Protein AF-A0A9X9F3X8-F1 (afdb_monomer_lite)

InterPro domains:
  IPR002033 Sec-independent periplasmic protein translocase TatC [PF00902] (2-114)
  IPR002033 Sec-independent periplasmic protein translocase TatC [PR01840] (17-43)
  IPR002033 Sec-independent periplasmic protein translocase TatC [PR01840] (68-96)
  IPR002033 Sec-independent periplasmic protein translocase TatC 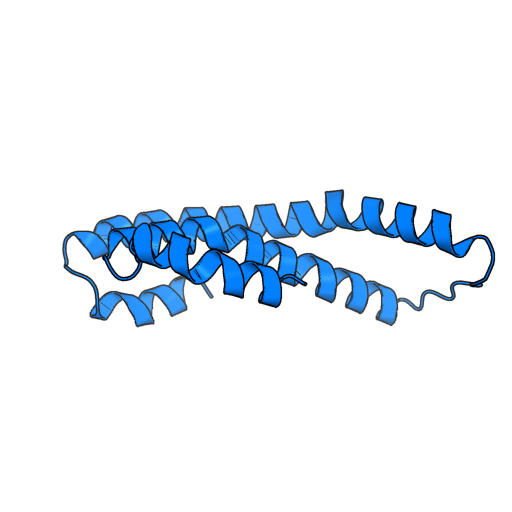[PTHR30371] (2-114)
  IPR019820 Sec-independent periplasmic protein translocase, conserved site [PS01218] (68-87)

Foldseek 3Di:
DLVVVLVVCVVVADPVLNVVSVVLSVVLVVQLVVLLCCQQVPVVVVVVVVCCVVCVPPDPDPDDPVNVVVVSCVRSNVSSVVSSVVSVQVSCVSRVVDDPVNVVVCVVVVVVVVD

Sequence (115 aa):
AAIQIWLFVKPGLHPNEQKMTIMYIPVLSILFIAGLCFGYFIVMPFLFHFLTTIGNEMFNTMFTTEKYFHFVLNLTVPFAVIFELPVVVMFLTSIGILTAEFLIKIRRYAYVALI

Organism: Bacillus cereus (NCBI:txid1396)

Radius of gyration: 18.9 Å; chains: 1; bounding box: 40×30×53 Å

pLDDT: mean 78.05, std 10.68, range [49.69, 92.81]

Structure (mmCIF, N/CA/C/O backbone):
data_AF-A0A9X9F3X8-F1
#
_entry.id   AF-A0A9X9F3X8-F1
#
loop_
_atom_site.group_PDB
_atom_site.id
_atom_site.type_symbol
_atom_site.label_atom_id
_atom_site.label_alt_id
_atom_site.label_comp_id
_atom_site.label_asym_id
_atom_site.label_entity_id
_atom_site.label_seq_id
_atom_site.pdbx_PDB_ins_code
_atom_site.Cartn_x
_atom_site.Cartn_y
_atom_site.Cartn_z
_atom_site.occupancy
_atom_site.B_iso_or_equiv
_atom_site.auth_seq_id
_atom_site.auth_comp_id
_atom_site.auth_asym_id
_atom_site.auth_atom_id
_atom_site.pdbx_PDB_model_num
ATOM 1 N N . ALA A 1 1 ? 5.136 -7.902 9.594 1.00 60.84 1 ALA A N 1
ATOM 2 C CA . ALA A 1 1 ? 4.648 -6.523 9.804 1.00 60.84 1 ALA A CA 1
ATOM 3 C C . ALA A 1 1 ? 3.211 -6.491 10.336 1.00 60.84 1 ALA A C 1
ATOM 5 O O . ALA A 1 1 ? 3.022 -6.049 11.462 1.00 60.84 1 ALA A O 1
ATOM 6 N N . ALA A 1 2 ? 2.216 -7.021 9.610 1.00 67.44 2 ALA A N 1
ATOM 7 C CA . ALA A 1 2 ? 0.793 -6.903 9.973 1.00 67.44 2 ALA A CA 1
ATOM 8 C C . ALA A 1 2 ? 0.432 -7.337 11.416 1.00 67.44 2 ALA A C 1
ATOM 10 O O . ALA A 1 2 ? -0.287 -6.625 12.109 1.00 67.44 2 ALA A O 1
ATOM 11 N N . ILE A 1 3 ? 0.987 -8.449 11.920 1.00 70.50 3 ILE A N 1
ATOM 12 C CA . ILE A 1 3 ? 0.733 -8.930 13.297 1.00 70.50 3 ILE A CA 1
ATOM 13 C C . ILE A 1 3 ? 1.317 -7.989 14.368 1.00 70.50 3 ILE A C 1
ATOM 15 O O . ILE A 1 3 ? 0.718 -7.802 15.424 1.00 70.50 3 ILE A O 1
ATOM 19 N N . GLN A 1 4 ? 2.476 -7.377 14.108 1.00 69.75 4 GLN A N 1
ATOM 20 C CA . GLN A 1 4 ? 3.118 -6.450 15.050 1.00 69.75 4 GLN A CA 1
ATOM 21 C C . GLN A 1 4 ? 2.365 -5.119 15.116 1.00 69.75 4 GLN A C 1
ATOM 23 O O . GLN A 1 4 ? 2.152 -4.586 16.202 1.00 69.75 4 GLN A O 1
ATOM 28 N N . ILE A 1 5 ? 1.897 -4.629 13.965 1.00 68.69 5 ILE A N 1
ATOM 29 C CA . ILE A 1 5 ? 1.032 -3.445 13.886 1.00 68.69 5 ILE A CA 1
ATOM 30 C C . ILE A 1 5 ? -0.287 -3.716 14.624 1.00 68.69 5 ILE A C 1
ATOM 32 O O . ILE A 1 5 ? -0.747 -2.879 15.395 1.00 68.69 5 ILE A O 1
ATOM 36 N N . TRP A 1 6 ? -0.857 -4.917 14.477 1.00 65.38 6 TRP A N 1
ATOM 37 C CA . TRP A 1 6 ? -2.043 -5.318 15.232 1.00 65.38 6 TRP A CA 1
ATOM 38 C C . TRP A 1 6 ? -1.818 -5.311 16.746 1.00 65.38 6 TRP A C 1
ATOM 40 O O . TRP A 1 6 ? -2.651 -4.780 17.473 1.00 65.38 6 TRP A O 1
ATOM 50 N N . LEU A 1 7 ? -0.698 -5.857 17.231 1.00 64.56 7 LEU A N 1
ATOM 51 C CA . LEU A 1 7 ? -0.373 -5.856 18.663 1.00 64.56 7 LEU A CA 1
ATOM 52 C C . LEU A 1 7 ? -0.269 -4.436 19.241 1.00 64.56 7 LEU A C 1
ATOM 54 O O . LEU A 1 7 ? -0.647 -4.234 20.393 1.00 64.56 7 LEU A O 1
ATOM 58 N N . PHE A 1 8 ? 0.184 -3.463 18.445 1.00 69.06 8 PHE A N 1
ATOM 59 C CA . PHE A 1 8 ? 0.223 -2.050 18.833 1.00 69.06 8 PHE A CA 1
ATOM 60 C C . PHE A 1 8 ? -1.172 -1.410 18.888 1.00 69.06 8 PHE A C 1
ATOM 62 O O . PHE A 1 8 ? -1.453 -0.614 19.779 1.00 69.06 8 PHE A O 1
ATOM 69 N N . VAL A 1 9 ? -2.060 -1.772 17.960 1.00 65.25 9 VAL A N 1
ATOM 70 C CA . VAL A 1 9 ? -3.399 -1.175 17.841 1.00 65.25 9 VAL A CA 1
ATOM 71 C C . VAL A 1 9 ? -4.424 -1.838 18.777 1.00 65.25 9 VAL A C 1
ATOM 73 O O . VAL A 1 9 ? -5.268 -1.151 19.347 1.00 65.25 9 VAL A O 1
ATOM 76 N N . LYS A 1 10 ? -4.305 -3.151 19.024 1.00 64.19 10 LYS A N 1
ATOM 77 C CA . LYS A 1 10 ? -5.145 -3.975 19.916 1.00 64.19 10 LYS A CA 1
ATOM 78 C C . LYS A 1 10 ? -5.560 -3.313 21.250 1.00 64.19 10 LYS A C 1
ATOM 80 O O . LYS A 1 10 ? -6.739 -3.442 21.589 1.00 64.19 10 LYS A O 1
ATOM 85 N N . PRO A 1 11 ? -4.676 -2.653 22.029 1.00 59.94 11 PRO A N 1
ATOM 86 C CA . PRO A 1 11 ? -5.052 -2.054 23.315 1.00 59.94 11 PRO A CA 1
ATOM 87 C C . PRO A 1 11 ? -6.041 -0.881 23.210 1.00 59.94 11 PRO A C 1
ATOM 89 O O . PRO A 1 11 ? -6.660 -0.546 24.215 1.00 59.94 11 PRO A O 1
ATOM 92 N N . GLY A 1 12 ? -6.212 -0.272 22.030 1.00 62.34 12 GLY A N 1
ATOM 93 C CA . GLY A 1 12 ? -7.152 0.832 21.813 1.00 62.34 12 GLY A CA 1
ATOM 94 C C . GLY A 1 12 ? -8.564 0.413 21.384 1.00 62.34 12 GLY A C 1
ATOM 95 O O . GLY A 1 12 ? -9.422 1.280 21.254 1.00 62.34 12 GLY A O 1
ATOM 96 N N . LEU A 1 13 ? -8.815 -0.882 21.148 1.00 64.50 13 LEU A N 1
ATOM 97 C CA . LEU A 1 13 ? -10.098 -1.376 20.631 1.00 64.50 13 LEU A CA 1
ATOM 98 C C . LEU A 1 13 ? -11.013 -1.942 21.712 1.00 64.50 13 LEU A C 1
ATOM 100 O O . LEU A 1 13 ? -10.555 -2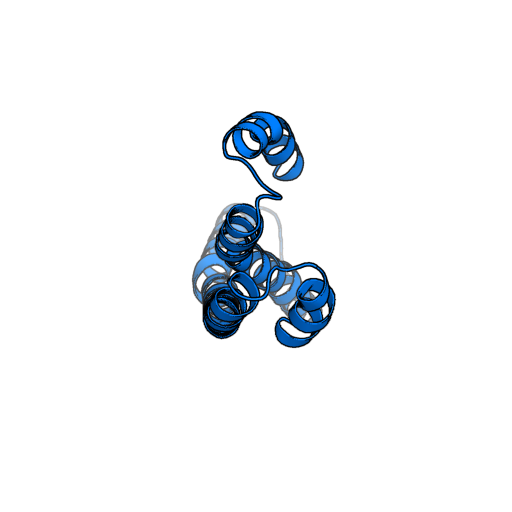.599 22.652 1.00 64.50 13 LEU A O 1
ATOM 104 N N . HIS A 1 14 ? -12.324 -1.798 21.501 1.00 67.25 14 HIS A N 1
ATOM 105 C CA . HIS A 1 14 ? -13.317 -2.475 22.325 1.00 67.25 14 HIS A CA 1
ATOM 106 C C . HIS A 1 14 ? -13.201 -4.009 22.169 1.00 67.25 14 HIS A C 1
ATOM 108 O O . HIS A 1 14 ? -12.890 -4.509 21.083 1.00 67.25 14 HIS A O 1
ATOM 114 N N . PRO A 1 15 ? -13.483 -4.803 23.218 1.00 64.94 15 PRO A N 1
ATOM 115 C CA . PRO A 1 15 ? -13.337 -6.264 23.182 1.00 64.94 15 PRO A CA 1
ATOM 116 C C . PRO A 1 15 ? -14.155 -6.956 22.072 1.00 64.94 15 PRO A C 1
ATOM 118 O O . PRO A 1 15 ? -13.715 -7.971 21.532 1.00 64.94 15 PRO A O 1
ATOM 121 N N . ASN A 1 16 ? -15.292 -6.382 21.660 1.00 64.00 16 ASN A N 1
ATOM 122 C CA . ASN A 1 16 ? -16.074 -6.880 20.519 1.00 64.00 16 ASN A CA 1
ATOM 123 C C . ASN A 1 16 ? -15.405 -6.593 19.159 1.00 64.00 16 ASN A C 1
ATOM 125 O O . ASN A 1 16 ? -15.525 -7.388 18.228 1.00 64.00 16 ASN A O 1
ATOM 129 N N . GLU A 1 17 ? -14.652 -5.499 19.047 1.00 66.25 17 GLU A N 1
ATOM 130 C CA . GLU A 1 17 ? -13.972 -5.077 17.816 1.00 66.25 17 GLU A CA 1
ATOM 131 C C . GLU A 1 17 ? -12.620 -5.786 17.635 1.00 66.25 17 GLU A C 1
ATOM 133 O O . GLU A 1 17 ? -12.202 -6.064 16.506 1.00 66.25 17 GLU A O 1
ATOM 138 N N . GLN A 1 18 ? -11.961 -6.185 18.732 1.00 67.50 18 GLN A N 1
ATOM 139 C CA . GLN A 1 18 ? -10.743 -7.008 18.681 1.00 67.50 18 GLN A CA 1
ATOM 140 C C . GLN A 1 18 ? -10.958 -8.322 17.918 1.00 67.50 18 GLN A C 1
ATOM 142 O O . GLN A 1 18 ? -10.081 -8.743 17.159 1.00 67.50 18 GLN A O 1
ATOM 147 N N . LYS A 1 19 ? -12.127 -8.957 18.083 1.00 68.62 19 LYS A N 1
ATOM 148 C CA . LYS A 1 19 ? -12.456 -10.220 17.407 1.00 68.62 19 LYS A CA 1
ATOM 149 C C . LYS A 1 19 ? -12.633 -10.031 15.898 1.00 68.62 19 LYS A C 1
ATOM 151 O O . LYS A 1 19 ? -12.177 -10.874 15.131 1.00 68.62 19 LYS A O 1
ATOM 156 N N . MET A 1 20 ? -13.222 -8.911 15.473 1.00 67.25 20 MET A N 1
ATOM 157 C CA . MET A 1 20 ? -13.352 -8.569 14.052 1.00 67.25 20 MET A CA 1
ATOM 158 C C . MET A 1 20 ? -11.986 -8.231 13.437 1.00 67.25 20 MET A C 1
ATOM 160 O O . MET A 1 20 ? -11.670 -8.648 12.327 1.00 67.25 20 MET A O 1
ATOM 164 N N . THR A 1 21 ? -11.127 -7.551 14.200 1.00 69.38 21 THR A N 1
ATOM 165 C CA . THR A 1 21 ? -9.783 -7.144 13.762 1.00 69.38 21 THR A CA 1
ATOM 166 C C . THR A 1 21 ? -8.902 -8.328 13.371 1.00 69.38 21 THR A C 1
ATOM 168 O O . THR A 1 21 ? -8.171 -8.269 12.383 1.00 69.38 21 THR A O 1
ATOM 171 N N . ILE A 1 22 ? -8.994 -9.432 14.117 1.00 73.75 22 ILE A N 1
ATOM 172 C CA . ILE A 1 22 ? -8.181 -10.626 13.863 1.00 73.75 22 ILE A CA 1
ATOM 173 C C . ILE A 1 22 ? -8.510 -11.277 12.508 1.00 73.75 22 ILE A C 1
ATOM 175 O O . ILE A 1 22 ? -7.633 -11.879 11.893 1.00 73.75 22 ILE A O 1
ATOM 179 N N . MET A 1 23 ? -9.742 -11.105 12.014 1.00 76.94 23 MET A N 1
ATOM 180 C CA . MET A 1 23 ? -10.186 -11.621 10.717 1.00 76.94 23 MET A CA 1
ATOM 181 C C . MET A 1 23 ? -9.618 -10.813 9.539 1.00 76.94 23 MET A C 1
ATOM 183 O O . MET A 1 23 ? -9.462 -11.357 8.448 1.00 76.94 23 MET A O 1
ATOM 187 N N . TYR A 1 24 ? -9.229 -9.552 9.755 1.00 78.81 24 TYR A N 1
ATOM 188 C CA . TYR A 1 24 ? -8.618 -8.712 8.719 1.00 78.81 24 TYR A CA 1
ATOM 189 C C . TYR A 1 24 ? -7.130 -9.012 8.482 1.00 78.81 24 TYR A C 1
ATOM 191 O O . TYR A 1 24 ? -6.633 -8.771 7.386 1.00 78.81 24 TYR A O 1
ATOM 199 N N . ILE A 1 25 ? -6.412 -9.574 9.461 1.00 81.38 25 ILE A N 1
ATOM 200 C CA . ILE A 1 25 ? -4.976 -9.904 9.350 1.00 81.38 25 ILE A CA 1
ATOM 201 C C . ILE A 1 25 ? -4.662 -10.890 8.204 1.00 81.38 25 ILE A C 1
ATOM 203 O O . ILE A 1 25 ? -3.741 -10.611 7.424 1.00 81.38 25 ILE A O 1
ATOM 207 N N . PRO A 1 26 ? -5.372 -12.031 8.053 1.00 84.94 26 PRO A N 1
ATOM 208 C CA . PRO A 1 26 ? -5.127 -12.927 6.925 1.00 84.94 26 PRO A CA 1
ATOM 209 C C . PRO A 1 26 ? -5.484 -12.266 5.589 1.00 84.94 26 PRO A C 1
ATOM 211 O O . PRO A 1 26 ? -4.756 -12.450 4.618 1.00 84.94 26 PRO A O 1
ATOM 214 N N . VAL A 1 27 ? -6.536 -11.440 5.547 1.00 86.38 27 VAL A N 1
ATOM 215 C CA . VAL A 1 27 ? -6.933 -10.703 4.336 1.00 86.38 27 VAL A CA 1
ATOM 216 C C . VAL A 1 27 ? -5.850 -9.707 3.921 1.00 86.38 27 VAL A C 1
ATOM 218 O O . VAL A 1 27 ? -5.460 -9.705 2.761 1.00 86.38 27 VAL A O 1
ATOM 221 N N . LEU A 1 28 ? -5.301 -8.930 4.862 1.00 85.75 28 LEU A N 1
ATOM 222 C CA . LEU A 1 28 ? -4.157 -8.035 4.636 1.00 85.75 28 LEU A CA 1
ATOM 223 C C . LEU A 1 28 ? -2.958 -8.784 4.050 1.00 85.75 28 LEU A C 1
ATOM 225 O O . LEU A 1 28 ? -2.383 -8.353 3.057 1.00 85.75 28 LEU A O 1
ATOM 229 N N . SER A 1 29 ? -2.623 -9.941 4.623 1.00 87.38 29 SER A N 1
ATOM 230 C CA . SER A 1 29 ? -1.484 -10.747 4.169 1.00 87.38 29 SER A CA 1
ATOM 231 C C . SER A 1 29 ? -1.686 -11.280 2.746 1.00 87.38 29 SER A C 1
ATOM 233 O O . SER A 1 29 ? -0.770 -11.223 1.928 1.00 87.38 29 SER A O 1
ATOM 235 N N . ILE A 1 30 ? -2.893 -11.762 2.427 1.00 90.56 30 ILE A N 1
ATOM 236 C CA . ILE A 1 30 ? -3.253 -12.211 1.074 1.00 90.56 30 ILE A CA 1
ATOM 237 C C . ILE A 1 30 ? -3.194 -11.039 0.092 1.00 90.56 30 ILE A C 1
ATOM 239 O O . ILE A 1 30 ? -2.661 -11.179 -1.007 1.00 90.56 30 ILE A O 1
ATOM 243 N N . LEU A 1 31 ? -3.716 -9.882 0.491 1.00 89.94 31 LEU A N 1
ATOM 244 C CA . LEU A 1 31 ? -3.802 -8.705 -0.363 1.00 89.94 31 LEU A CA 1
ATOM 245 C C . LEU A 1 31 ? -2.423 -8.094 -0.639 1.00 89.94 31 LEU A C 1
ATOM 247 O O . LEU A 1 31 ? -2.172 -7.659 -1.759 1.00 89.94 31 LEU A O 1
ATOM 251 N N . PHE A 1 32 ? -1.505 -8.151 0.326 1.00 89.25 32 PHE A N 1
ATOM 252 C CA . PHE A 1 32 ? -0.107 -7.765 0.138 1.00 89.25 32 PHE A CA 1
ATOM 253 C C . PHE A 1 32 ? 0.597 -8.654 -0.893 1.00 89.25 32 PHE A C 1
ATOM 255 O O . PHE A 1 32 ? 1.256 -8.156 -1.806 1.00 89.25 32 PHE A O 1
ATOM 262 N N . ILE A 1 33 ? 0.412 -9.976 -0.799 1.00 91.56 33 ILE A N 1
ATOM 263 C CA . ILE A 1 33 ? 0.950 -10.923 -1.788 1.00 91.56 33 ILE A CA 1
ATOM 264 C C . ILE A 1 33 ? 0.327 -10.661 -3.164 1.00 91.56 33 ILE A C 1
ATOM 266 O O . ILE A 1 33 ? 1.047 -10.599 -4.159 1.00 91.56 33 ILE A O 1
ATOM 270 N N . ALA A 1 34 ? -0.988 -10.441 -3.226 1.00 92.81 34 ALA A N 1
ATOM 271 C CA . ALA A 1 34 ? -1.675 -10.091 -4.466 1.00 92.81 34 ALA A CA 1
ATOM 272 C C . ALA A 1 34 ? -1.144 -8.778 -5.068 1.00 92.81 34 ALA A C 1
ATOM 274 O O . ALA A 1 34 ? -0.933 -8.707 -6.276 1.00 92.81 34 ALA A O 1
AT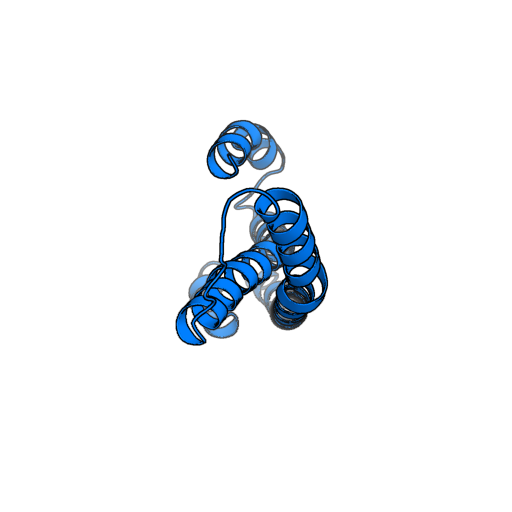OM 275 N N . GLY A 1 35 ? -0.866 -7.769 -4.240 1.00 90.75 35 GLY A N 1
ATOM 276 C CA . GLY A 1 35 ? -0.277 -6.500 -4.657 1.00 90.75 35 GLY A CA 1
ATOM 277 C C . GLY A 1 35 ? 1.162 -6.640 -5.165 1.00 90.75 35 GLY A C 1
ATOM 278 O O . GLY A 1 35 ? 1.504 -6.044 -6.186 1.00 90.75 35 GLY A O 1
ATOM 279 N N . LEU A 1 36 ? 1.985 -7.489 -4.535 1.00 92.50 36 LEU A N 1
ATOM 280 C CA . LEU A 1 36 ? 3.318 -7.838 -5.046 1.00 92.50 36 LEU A CA 1
ATOM 281 C C . LEU A 1 36 ? 3.228 -8.524 -6.416 1.00 92.50 36 LEU A C 1
ATOM 283 O O . LEU A 1 36 ? 3.941 -8.149 -7.348 1.00 92.50 36 LEU A O 1
ATOM 287 N N . CYS A 1 37 ? 2.328 -9.501 -6.563 1.00 92.62 37 CYS A N 1
ATOM 288 C CA . CYS A 1 37 ? 2.089 -10.164 -7.843 1.00 92.62 37 CYS A CA 1
ATOM 289 C C . CYS A 1 37 ? 1.596 -9.172 -8.903 1.00 92.62 37 CYS A C 1
ATOM 291 O O . CYS A 1 37 ? 2.075 -9.202 -10.033 1.00 92.62 37 CYS A O 1
ATOM 293 N N . PHE A 1 38 ? 0.688 -8.264 -8.551 1.00 91.81 38 PHE A N 1
ATOM 294 C CA . PHE A 1 38 ? 0.185 -7.238 -9.461 1.00 91.81 38 PHE A CA 1
ATOM 295 C C . PHE A 1 38 ? 1.296 -6.279 -9.918 1.00 91.81 38 PHE A C 1
ATOM 297 O O . PHE A 1 38 ? 1.455 -6.036 -11.118 1.00 91.81 38 PHE A O 1
ATOM 304 N N . GLY A 1 39 ? 2.111 -5.785 -8.983 1.00 89.75 39 GLY A N 1
ATOM 305 C CA . GLY A 1 39 ? 3.238 -4.904 -9.289 1.00 89.75 39 GLY A CA 1
ATOM 306 C C . GLY A 1 39 ? 4.260 -5.562 -10.222 1.00 89.75 39 GLY A C 1
ATOM 307 O O . GLY A 1 39 ? 4.696 -4.949 -11.196 1.00 89.75 39 GLY A O 1
ATOM 308 N N . TYR A 1 40 ? 4.583 -6.836 -9.989 1.00 89.81 40 TYR A N 1
ATOM 309 C CA . TYR A 1 40 ? 5.568 -7.547 -10.802 1.00 89.81 40 TYR A CA 1
ATOM 310 C C . TYR A 1 40 ? 5.020 -8.036 -12.152 1.00 89.81 40 TYR A C 1
ATOM 312 O O . TYR A 1 40 ? 5.675 -7.863 -13.174 1.00 89.81 40 TYR A O 1
ATOM 320 N N . PHE A 1 41 ? 3.834 -8.646 -12.191 1.00 90.62 41 PHE A N 1
ATOM 321 C CA . PHE A 1 41 ? 3.326 -9.288 -13.410 1.00 90.62 41 PHE A CA 1
ATOM 322 C C . PHE A 1 41 ? 2.550 -8.353 -14.337 1.00 90.62 41 PHE A C 1
ATOM 324 O O . PHE A 1 41 ? 2.456 -8.649 -15.523 1.00 90.62 41 PHE A O 1
ATOM 331 N N . ILE A 1 42 ? 1.977 -7.256 -13.832 1.00 90.19 42 ILE A N 1
ATOM 332 C CA . ILE A 1 42 ? 1.114 -6.369 -14.632 1.00 90.19 42 ILE A CA 1
ATOM 333 C C . ILE A 1 42 ? 1.760 -4.998 -14.812 1.00 90.19 42 ILE A C 1
ATOM 335 O O . ILE A 1 42 ? 1.932 -4.543 -15.942 1.00 90.19 42 ILE A O 1
ATOM 339 N N . VAL A 1 43 ? 2.158 -4.347 -13.717 1.00 89.94 43 VAL A N 1
ATOM 340 C CA . VAL A 1 43 ? 2.715 -2.986 -13.791 1.00 89.94 43 VAL A CA 1
ATOM 341 C C . VAL A 1 43 ? 4.077 -2.989 -14.478 1.00 89.94 43 VAL A C 1
ATOM 343 O O . VAL A 1 43 ? 4.335 -2.150 -15.339 1.00 89.94 43 VAL A O 1
ATOM 346 N N . MET A 1 44 ? 4.938 -3.949 -14.143 1.00 87.31 44 MET A N 1
ATOM 347 C CA . MET A 1 44 ? 6.278 -4.029 -14.713 1.00 87.31 44 MET A CA 1
ATOM 348 C C . MET A 1 44 ? 6.309 -4.142 -16.249 1.00 87.31 44 MET A C 1
ATOM 350 O O . MET A 1 44 ? 6.968 -3.308 -16.874 1.00 87.31 44 MET A O 1
ATOM 354 N N . PRO A 1 45 ? 5.620 -5.104 -16.904 1.00 86.31 45 PRO A N 1
ATOM 355 C CA . PRO A 1 45 ? 5.636 -5.189 -18.364 1.00 86.31 45 PRO A CA 1
ATOM 356 C C . PRO A 1 45 ? 4.983 -3.975 -19.023 1.00 86.31 45 PRO A C 1
ATOM 358 O O . PRO A 1 45 ? 5.479 -3.513 -20.049 1.00 86.31 45 PRO A O 1
ATOM 361 N N . PHE A 1 46 ? 3.923 -3.419 -18.425 1.00 87.38 46 PHE A N 1
ATOM 362 C CA . PHE A 1 46 ? 3.308 -2.183 -18.907 1.00 87.38 46 PHE A CA 1
ATOM 363 C C . PHE A 1 46 ? 4.317 -1.031 -18.921 1.00 87.38 46 PHE A C 1
ATOM 365 O O . PHE A 1 46 ? 4.449 -0.315 -19.914 1.00 87.38 46 PHE A O 1
ATOM 372 N N . LEU A 1 47 ? 5.083 -0.890 -17.842 1.00 85.12 47 LEU A N 1
ATOM 373 C CA . LEU A 1 47 ? 6.063 0.170 -17.710 1.00 85.12 47 LEU A CA 1
ATOM 374 C C . LEU A 1 47 ? 7.262 -0.042 -18.642 1.00 85.12 47 LEU A C 1
ATOM 376 O O . LEU A 1 47 ? 7.684 0.903 -19.298 1.00 85.12 47 LEU A O 1
ATOM 380 N N . PHE A 1 48 ? 7.765 -1.271 -18.796 1.00 82.19 48 PHE A N 1
ATOM 381 C CA . PHE A 1 48 ? 8.793 -1.574 -19.801 1.00 82.19 48 PHE A CA 1
ATOM 382 C C . PHE A 1 48 ? 8.318 -1.291 -21.228 1.00 82.19 48 PHE A C 1
ATOM 384 O O . PHE A 1 48 ? 9.072 -0.732 -22.025 1.00 82.19 48 PHE A O 1
ATOM 391 N N . HIS A 1 49 ? 7.072 -1.633 -21.556 1.00 84.12 49 HIS A N 1
ATOM 392 C CA . HIS A 1 49 ? 6.487 -1.324 -22.857 1.00 84.12 49 HIS A CA 1
ATOM 393 C C . HIS A 1 49 ? 6.385 0.192 -23.088 1.00 84.12 49 HIS A C 1
ATOM 395 O O . HIS A 1 49 ? 6.744 0.690 -24.155 1.00 84.12 49 HIS A O 1
ATOM 401 N N . PHE A 1 50 ? 5.979 0.945 -22.066 1.00 83.50 50 PHE A N 1
ATOM 402 C CA . PHE A 1 50 ? 5.948 2.405 -22.107 1.00 83.50 50 PHE A CA 1
ATOM 403 C C . PHE A 1 50 ? 7.350 3.014 -22.281 1.00 83.50 50 PHE A C 1
ATOM 405 O O . PHE A 1 50 ? 7.560 3.830 -23.179 1.00 83.50 50 PHE A O 1
ATOM 412 N N . LEU A 1 51 ? 8.331 2.577 -21.481 1.00 79.69 51 LEU A N 1
ATOM 413 C CA . LEU A 1 51 ? 9.716 3.050 -21.568 1.00 79.69 51 LEU A CA 1
ATOM 414 C C . LEU A 1 51 ? 10.360 2.737 -22.921 1.00 79.69 51 LEU A C 1
ATOM 416 O O . LEU A 1 51 ? 11.090 3.571 -23.442 1.00 79.69 51 LEU A O 1
ATOM 420 N N . THR A 1 52 ? 10.105 1.562 -23.498 1.00 76.38 52 THR A N 1
ATOM 421 C CA . THR A 1 52 ? 10.650 1.186 -24.816 1.00 76.38 52 THR A CA 1
ATOM 422 C C . THR A 1 52 ? 9.988 1.957 -25.956 1.00 76.38 52 THR A C 1
ATOM 424 O O . THR A 1 52 ? 10.676 2.371 -26.885 1.00 76.38 52 THR A O 1
ATOM 427 N N . THR A 1 53 ? 8.683 2.228 -25.857 1.00 77.62 53 THR A N 1
ATOM 428 C CA . THR A 1 53 ? 7.952 3.034 -26.848 1.00 77.62 53 THR A CA 1
ATOM 429 C C . THR A 1 53 ? 8.426 4.490 -26.859 1.00 77.62 53 THR A C 1
ATOM 431 O O . THR A 1 53 ? 8.588 5.065 -27.930 1.00 77.62 53 THR A O 1
ATOM 434 N N . ILE A 1 54 ? 8.705 5.076 -25.689 1.00 73.38 54 ILE A N 1
ATOM 435 C CA . ILE A 1 54 ? 9.242 6.446 -25.577 1.00 73.38 54 ILE A CA 1
ATOM 436 C C . ILE A 1 54 ? 10.757 6.499 -25.844 1.00 73.38 54 ILE A C 1
ATOM 438 O O . ILE A 1 54 ? 11.265 7.475 -26.388 1.00 73.38 54 ILE A O 1
ATOM 442 N N . GLY A 1 55 ? 11.499 5.459 -25.459 1.00 64.38 55 GLY A N 1
ATOM 443 C CA . GLY A 1 55 ? 12.964 5.429 -25.485 1.00 64.38 55 GLY A CA 1
ATOM 444 C C . GLY A 1 55 ? 13.600 5.202 -26.859 1.00 64.38 55 GLY A C 1
ATOM 445 O O . GLY A 1 55 ? 14.817 5.358 -26.976 1.00 64.38 55 GLY A O 1
ATOM 446 N N . ASN A 1 56 ? 12.804 4.876 -27.884 1.00 59.06 56 ASN A N 1
ATOM 447 C CA . ASN A 1 56 ? 13.268 4.522 -29.232 1.00 59.06 56 ASN A CA 1
ATOM 448 C C . ASN A 1 56 ? 14.065 5.632 -29.951 1.00 59.06 56 ASN A C 1
ATOM 450 O O . ASN A 1 56 ? 14.730 5.346 -30.942 1.00 59.06 56 ASN A O 1
ATOM 454 N N . GLU A 1 57 ? 14.044 6.874 -29.456 1.00 55.12 57 GLU A N 1
ATOM 455 C CA . GLU A 1 57 ? 14.735 8.003 -30.095 1.00 55.12 57 GLU A CA 1
ATOM 456 C C . GLU A 1 57 ? 15.980 8.507 -29.337 1.00 55.12 57 GLU A C 1
ATOM 458 O O . GLU A 1 57 ? 16.761 9.261 -29.915 1.00 55.12 57 GLU A O 1
ATOM 463 N N . MET A 1 58 ? 16.224 8.112 -28.073 1.00 53.25 58 MET A N 1
ATOM 464 C CA . MET A 1 58 ? 17.245 8.802 -27.251 1.00 53.25 58 MET A CA 1
ATOM 465 C C . MET A 1 58 ? 18.096 7.971 -26.274 1.00 53.25 58 MET A C 1
ATOM 467 O O . MET A 1 58 ? 19.108 8.496 -25.805 1.00 53.25 58 MET A O 1
ATOM 471 N N . PHE A 1 59 ? 17.775 6.713 -25.946 1.00 51.56 59 PHE A N 1
ATOM 472 C CA . PHE A 1 59 ? 18.490 6.015 -24.861 1.00 51.56 59 PHE A CA 1
ATOM 473 C C . PHE A 1 59 ? 19.008 4.624 -25.250 1.00 51.56 59 PHE A C 1
ATOM 475 O O . PHE A 1 59 ? 18.281 3.632 -25.237 1.00 51.56 59 PHE A O 1
ATOM 482 N N . ASN A 1 60 ? 20.326 4.532 -25.476 1.00 49.69 60 ASN A N 1
ATOM 483 C CA . ASN A 1 60 ? 21.076 3.278 -25.347 1.00 49.69 60 ASN A CA 1
ATOM 484 C C . ASN A 1 60 ? 20.973 2.813 -23.891 1.00 49.69 60 ASN A C 1
ATOM 486 O O . ASN A 1 60 ? 21.738 3.235 -23.020 1.00 49.69 60 ASN A O 1
ATOM 490 N N . THR A 1 61 ? 19.958 2.007 -23.601 1.00 56.69 61 THR A N 1
ATOM 491 C CA . THR A 1 61 ? 19.584 1.693 -22.227 1.00 56.69 61 THR A CA 1
ATOM 492 C C . THR A 1 61 ? 20.496 0.596 -21.687 1.00 56.69 61 THR A C 1
ATOM 494 O O . THR A 1 61 ? 20.196 -0.592 -21.764 1.00 56.69 61 THR A O 1
ATOM 497 N N . MET A 1 62 ? 21.649 0.991 -21.143 1.00 57.19 62 MET A N 1
ATOM 498 C CA . MET A 1 62 ? 22.495 0.110 -20.339 1.00 57.19 62 MET A CA 1
ATOM 499 C C . MET A 1 62 ? 21.807 -0.151 -18.992 1.00 57.19 62 MET A C 1
ATOM 501 O O . MET A 1 62 ? 22.058 0.532 -17.995 1.00 57.19 62 MET A O 1
ATOM 505 N N . PHE A 1 63 ? 20.897 -1.125 -18.958 1.00 63.66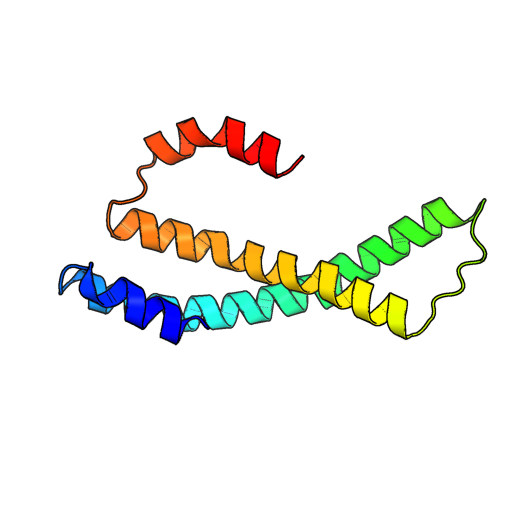 63 PHE A N 1
ATOM 506 C CA . PHE A 1 63 ? 20.342 -1.635 -17.709 1.00 63.66 63 PHE A CA 1
ATOM 507 C C . PHE A 1 63 ? 21.408 -2.464 -16.985 1.00 63.66 63 PHE A C 1
ATOM 509 O O . PHE A 1 63 ? 21.621 -3.635 -17.286 1.00 63.66 63 PHE A O 1
ATOM 516 N N . THR A 1 64 ? 22.089 -1.866 -16.010 1.00 74.25 64 THR A N 1
ATOM 517 C CA . THR A 1 64 ? 22.856 -2.636 -15.024 1.00 74.25 64 THR A CA 1
ATOM 518 C C . THR A 1 64 ? 21.885 -3.452 -14.169 1.00 74.25 64 THR A C 1
ATOM 520 O O . THR A 1 64 ? 20.843 -2.932 -13.762 1.00 74.25 64 THR A O 1
ATOM 523 N N . THR A 1 65 ? 22.240 -4.697 -13.842 1.00 77.19 65 THR A N 1
ATOM 524 C CA . THR A 1 65 ? 21.444 -5.599 -12.987 1.00 77.19 65 THR A CA 1
ATOM 525 C C . THR A 1 65 ? 20.980 -4.917 -11.698 1.00 77.19 65 THR A C 1
ATOM 527 O O . THR A 1 65 ? 19.819 -5.024 -11.319 1.00 77.19 65 THR A O 1
ATOM 530 N N . GLU A 1 66 ? 21.853 -4.130 -11.072 1.00 83.25 66 GLU A N 1
ATOM 531 C CA . GLU A 1 66 ? 21.543 -3.343 -9.876 1.00 83.25 66 GLU A CA 1
ATOM 532 C C . GLU A 1 66 ? 20.382 -2.357 -10.099 1.00 83.25 66 GLU A C 1
ATOM 534 O O . GLU A 1 66 ? 19.409 -2.355 -9.345 1.00 83.25 66 GLU A O 1
ATOM 539 N N . LYS A 1 67 ? 20.419 -1.571 -11.183 1.00 80.94 67 LYS A N 1
ATOM 540 C CA . LYS A 1 67 ? 19.358 -0.603 -11.509 1.00 80.94 67 LYS A CA 1
ATOM 541 C C . LYS A 1 67 ? 18.026 -1.288 -11.796 1.00 80.94 67 LYS A C 1
ATOM 543 O O . LYS A 1 67 ? 16.987 -0.761 -11.409 1.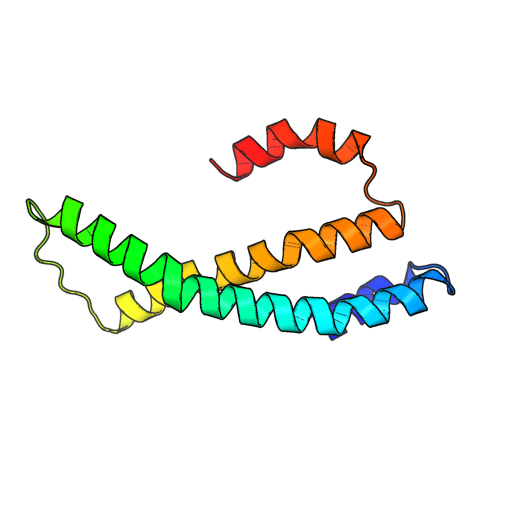00 80.94 67 LYS A O 1
ATOM 548 N N . TYR A 1 68 ? 18.054 -2.460 -12.430 1.00 83.62 68 TYR A N 1
ATOM 549 C CA . TYR A 1 68 ? 16.854 -3.265 -12.641 1.00 83.62 68 TYR A CA 1
ATOM 550 C C . TYR A 1 68 ? 16.230 -3.688 -11.307 1.00 83.62 68 TYR A C 1
ATOM 552 O O . TYR A 1 68 ? 15.049 -3.438 -11.089 1.00 83.62 68 TYR A O 1
ATOM 560 N N . PHE A 1 69 ? 17.012 -4.252 -10.380 1.00 86.75 69 PHE A N 1
ATOM 561 C CA . PHE A 1 69 ? 16.495 -4.655 -9.068 1.00 86.75 69 PHE A CA 1
ATOM 562 C C . PHE A 1 69 ? 15.939 -3.474 -8.269 1.00 86.75 69 PHE A C 1
ATOM 564 O O . PHE A 1 69 ? 14.835 -3.571 -7.734 1.00 86.75 69 PHE A O 1
ATOM 571 N N . HIS A 1 70 ? 16.649 -2.343 -8.231 1.00 87.12 70 HIS A N 1
ATOM 572 C CA . HIS A 1 70 ? 16.140 -1.140 -7.568 1.00 87.12 70 HIS A CA 1
ATOM 573 C C . HIS A 1 70 ? 14.834 -0.646 -8.186 1.00 87.12 70 HIS A C 1
ATOM 575 O O . HIS A 1 70 ? 13.923 -0.267 -7.456 1.00 87.12 70 HIS A O 1
ATOM 581 N N . PHE A 1 71 ? 14.714 -0.690 -9.511 1.00 85.81 71 PHE A N 1
ATOM 582 C CA . PHE A 1 71 ? 13.491 -0.320 -10.210 1.00 85.81 71 PHE A CA 1
ATOM 583 C C . PHE A 1 71 ? 12.330 -1.266 -9.880 1.00 85.81 71 PHE A C 1
ATOM 585 O O . PHE A 1 71 ? 11.255 -0.802 -9.503 1.00 85.81 71 PHE A O 1
ATOM 592 N N . VAL A 1 72 ? 12.561 -2.585 -9.928 1.00 88.06 72 VAL A N 1
ATOM 593 C CA . VAL A 1 72 ? 11.562 -3.602 -9.553 1.00 88.06 72 VAL A CA 1
ATOM 594 C C . VAL A 1 72 ? 11.061 -3.362 -8.135 1.00 88.06 72 VAL A C 1
ATOM 596 O O . VAL A 1 72 ? 9.851 -3.341 -7.914 1.00 88.06 72 VAL A O 1
ATOM 599 N N . LEU A 1 73 ? 11.971 -3.175 -7.178 1.00 90.25 73 LEU A N 1
ATOM 600 C CA . LEU A 1 73 ? 11.623 -3.003 -5.770 1.00 90.25 73 LEU A CA 1
ATOM 601 C C . LEU A 1 73 ? 10.896 -1.677 -5.523 1.00 90.25 73 LEU A C 1
ATOM 603 O O . LEU A 1 73 ? 9.841 -1.682 -4.890 1.00 90.25 73 LEU A O 1
ATOM 607 N N . ASN A 1 74 ? 11.405 -0.568 -6.068 1.00 89.62 74 ASN A N 1
ATOM 608 C CA . ASN A 1 74 ? 10.802 0.757 -5.898 1.00 89.62 74 ASN A CA 1
ATOM 609 C C . ASN A 1 74 ? 9.426 0.884 -6.555 1.00 89.62 74 ASN A C 1
ATOM 611 O O . ASN A 1 74 ? 8.658 1.753 -6.163 1.00 89.62 74 ASN A O 1
ATOM 615 N N . LEU A 1 75 ? 9.094 0.032 -7.523 1.00 88.31 75 LEU A N 1
ATOM 616 C CA . LEU A 1 75 ? 7.746 -0.034 -8.082 1.00 88.31 75 LEU A CA 1
ATOM 617 C C . LEU A 1 75 ? 6.868 -1.020 -7.322 1.00 88.31 75 LEU A C 1
ATOM 619 O O . LEU A 1 75 ? 5.796 -0.667 -6.842 1.00 88.31 75 LEU A O 1
ATOM 623 N N . THR A 1 76 ? 7.320 -2.263 -7.191 1.00 90.25 76 THR A N 1
ATOM 624 C CA . THR A 1 76 ? 6.481 -3.361 -6.699 1.00 90.25 76 THR A CA 1
ATOM 625 C C . THR A 1 76 ? 6.101 -3.168 -5.230 1.00 90.25 76 THR A C 1
ATOM 627 O O . THR A 1 76 ? 4.963 -3.445 -4.853 1.00 90.25 76 THR A O 1
ATOM 630 N N . VAL A 1 77 ? 7.018 -2.658 -4.396 1.00 90.44 77 VAL A N 1
ATOM 631 C CA . VAL A 1 77 ? 6.773 -2.493 -2.954 1.00 90.44 77 VAL A CA 1
ATOM 632 C C . VAL A 1 77 ? 5.698 -1.432 -2.669 1.00 90.44 77 VAL A C 1
ATOM 634 O O . VAL A 1 77 ? 4.738 -1.769 -1.973 1.00 90.44 77 VAL A O 1
ATOM 637 N N . PRO A 1 78 ? 5.758 -0.198 -3.212 1.00 89.94 78 PRO A N 1
ATOM 638 C CA . PRO A 1 78 ? 4.676 0.772 -3.036 1.00 89.94 78 PRO A CA 1
ATOM 639 C C . PRO A 1 78 ? 3.321 0.278 -3.544 1.00 89.94 78 PRO A C 1
ATOM 641 O O . PRO A 1 78 ? 2.318 0.477 -2.862 1.00 89.94 78 PRO A O 1
ATOM 644 N N . PHE A 1 79 ? 3.272 -0.418 -4.687 1.00 89.00 79 PHE A N 1
ATOM 645 C CA . PHE A 1 79 ? 2.020 -0.997 -5.188 1.00 89.00 79 PHE A CA 1
ATOM 646 C C . PHE A 1 79 ? 1.430 -2.032 -4.224 1.00 89.00 79 PHE A C 1
ATOM 648 O O . PHE A 1 79 ? 0.224 -2.011 -3.975 1.00 89.00 79 PHE A O 1
ATOM 655 N N . ALA A 1 80 ? 2.263 -2.887 -3.626 1.00 88.31 80 ALA A N 1
ATOM 656 C CA . ALA A 1 80 ? 1.811 -3.837 -2.614 1.00 88.31 80 ALA A CA 1
ATOM 657 C C . ALA A 1 80 ? 1.234 -3.143 -1.369 1.00 88.31 80 ALA A C 1
ATOM 659 O O . ALA A 1 80 ? 0.203 -3.571 -0.855 1.00 88.31 80 ALA A O 1
ATOM 660 N N . VAL A 1 81 ? 1.839 -2.035 -0.931 1.00 89.12 81 VAL A N 1
ATOM 661 C CA . VAL A 1 81 ? 1.334 -1.229 0.196 1.00 89.12 81 VAL A CA 1
ATOM 662 C C . VAL A 1 81 ? 0.023 -0.520 -0.157 1.00 89.12 81 VAL A C 1
ATOM 664 O O . VAL A 1 81 ? -0.902 -0.493 0.653 1.00 89.12 81 VAL A O 1
ATOM 667 N N . ILE A 1 82 ? -0.107 0.018 -1.372 1.00 89.12 82 ILE A N 1
ATOM 668 C CA . ILE A 1 82 ? -1.352 0.647 -1.844 1.00 89.12 82 ILE A CA 1
ATOM 669 C C . ILE A 1 82 ? -2.510 -0.355 -1.811 1.00 89.12 82 ILE A C 1
ATOM 671 O O . ILE A 1 82 ? -3.627 0.003 -1.440 1.00 89.12 82 ILE A O 1
ATOM 675 N N . PHE A 1 83 ? -2.244 -1.618 -2.144 1.00 88.75 83 PHE A N 1
ATOM 676 C CA . PHE A 1 83 ? -3.241 -2.682 -2.078 1.00 88.75 83 PHE A CA 1
ATOM 677 C C . PHE A 1 83 ? -3.729 -2.965 -0.652 1.00 88.75 83 PHE A C 1
ATOM 679 O O . PHE A 1 83 ? -4.847 -3.438 -0.502 1.00 88.75 83 PHE A O 1
ATOM 686 N N . GLU A 1 84 ? -2.975 -2.633 0.399 1.00 87.75 84 GLU A N 1
ATOM 687 C CA . GLU A 1 84 ? -3.434 -2.770 1.789 1.00 87.75 84 GLU A CA 1
ATOM 688 C C . GLU A 1 84 ? -4.418 -1.661 2.211 1.00 87.75 84 GLU A C 1
ATOM 690 O O . GLU A 1 84 ? -5.238 -1.871 3.114 1.00 87.75 84 GLU A O 1
ATOM 695 N N . LEU A 1 85 ? -4.398 -0.499 1.540 1.00 87.88 85 LEU A N 1
ATOM 696 C CA . LEU A 1 85 ? -5.210 0.674 1.896 1.00 87.88 85 LEU A CA 1
ATOM 697 C C . LEU A 1 85 ? -6.713 0.390 2.054 1.00 87.88 85 LEU A C 1
ATOM 699 O O . LEU A 1 85 ? -7.280 0.865 3.038 1.00 87.88 85 LEU A O 1
ATOM 703 N N . PRO A 1 86 ? -7.393 -0.373 1.176 1.00 84.50 86 PRO A N 1
ATOM 704 C CA . PRO A 1 86 ? -8.824 -0.634 1.318 1.00 84.50 86 PRO A CA 1
ATOM 705 C C . PRO A 1 86 ? -9.155 -1.340 2.635 1.00 84.50 86 PRO A C 1
ATOM 707 O O . PRO A 1 86 ? -10.119 -0.981 3.311 1.00 84.50 86 PRO A O 1
ATOM 710 N N . VAL A 1 87 ? -8.331 -2.314 3.030 1.00 85.69 87 VAL A N 1
ATOM 711 C CA . VAL A 1 87 ? -8.527 -3.059 4.279 1.00 85.69 87 VAL A CA 1
ATOM 712 C C . VAL A 1 87 ? -8.222 -2.173 5.479 1.00 85.69 87 VAL A C 1
ATOM 714 O O . VAL A 1 87 ? -8.988 -2.170 6.441 1.00 85.69 87 VAL A O 1
ATOM 717 N N . VAL A 1 88 ? -7.160 -1.367 5.404 1.00 83.75 88 VAL A N 1
ATOM 718 C CA . VAL A 1 88 ? -6.818 -0.396 6.451 1.00 83.75 88 VAL A CA 1
ATOM 719 C C . VAL A 1 88 ? -7.945 0.623 6.647 1.00 83.75 88 VAL A C 1
ATOM 721 O O . VAL A 1 88 ? -8.325 0.901 7.782 1.00 83.75 88 VAL A O 1
ATOM 724 N N . VAL A 1 89 ? -8.538 1.144 5.571 1.00 83.38 89 VAL A N 1
ATOM 725 C CA . VAL A 1 89 ? -9.651 2.104 5.651 1.00 83.38 89 VAL A CA 1
ATOM 726 C C . VAL A 1 89 ? -10.913 1.452 6.216 1.00 83.38 89 VAL A C 1
ATOM 728 O O . VAL A 1 89 ? -11.555 2.047 7.082 1.00 83.38 89 VAL A O 1
ATOM 731 N N . MET A 1 90 ? -11.262 0.233 5.787 1.00 80.38 90 MET A N 1
ATOM 732 C CA . MET A 1 90 ? -12.386 -0.518 6.370 1.00 80.38 90 MET A CA 1
ATOM 733 C C . MET A 1 90 ? -12.182 -0.764 7.867 1.00 80.38 90 MET A C 1
ATOM 735 O O . MET A 1 90 ? -13.110 -0.586 8.660 1.00 80.38 90 MET A O 1
ATOM 739 N N . PHE A 1 91 ? -10.960 -1.118 8.261 1.00 79.62 91 PHE A N 1
ATOM 740 C CA . PHE A 1 91 ? -10.591 -1.309 9.655 1.00 79.62 91 PHE A CA 1
ATOM 741 C C . PHE A 1 91 ? -10.740 -0.014 10.467 1.00 79.62 91 PHE A C 1
ATOM 743 O O . PHE A 1 91 ? -11.453 -0.002 11.468 1.00 79.62 91 PHE A O 1
ATOM 750 N N . LEU A 1 92 ? -10.148 1.089 10.001 1.00 78.25 92 LEU A N 1
ATOM 751 C CA . LEU A 1 92 ? -10.215 2.397 10.662 1.00 78.25 92 LEU A CA 1
ATOM 752 C C . LEU A 1 92 ? -11.642 2.971 10.725 1.00 78.25 92 LEU A C 1
ATOM 754 O O . LEU A 1 92 ? -11.976 3.696 11.661 1.00 78.25 92 LEU A O 1
ATOM 758 N N . THR A 1 93 ? -12.487 2.640 9.747 1.00 79.88 93 THR A N 1
ATOM 759 C CA . THR A 1 93 ? -13.911 3.013 9.743 1.00 79.88 93 THR A CA 1
ATOM 760 C C . THR A 1 93 ? -14.707 2.165 10.737 1.00 79.88 93 THR A C 1
ATOM 762 O O . THR A 1 93 ? -15.581 2.689 11.420 1.00 79.88 93 THR A O 1
ATOM 765 N N . SER A 1 94 ? -14.376 0.875 10.881 1.00 73.56 94 SER A N 1
ATOM 766 C CA . SER A 1 94 ? -15.051 -0.034 11.825 1.00 73.56 94 SER A CA 1
ATOM 767 C C . SER A 1 94 ? -14.854 0.373 13.288 1.00 73.56 94 SER A C 1
ATOM 769 O O . SER A 1 94 ? -15.755 0.163 14.088 1.00 73.56 94 SER A O 1
ATOM 771 N N . ILE A 1 95 ? -13.710 0.978 13.620 1.00 74.31 95 ILE A N 1
ATOM 772 C CA . ILE A 1 95 ? -13.399 1.505 14.964 1.00 74.31 95 ILE A CA 1
ATOM 773 C C . ILE A 1 95 ? -13.812 2.976 15.156 1.00 74.31 95 ILE A C 1
ATOM 775 O O . ILE A 1 95 ? -13.475 3.593 16.163 1.00 74.31 95 ILE A O 1
ATOM 779 N N . GLY A 1 96 ? -14.484 3.580 14.169 1.00 72.81 96 GLY A N 1
ATOM 780 C CA . GLY A 1 96 ? -14.992 4.954 14.246 1.00 72.81 96 GLY A CA 1
ATOM 781 C C . GLY A 1 96 ? -13.946 6.071 14.129 1.00 72.81 96 GLY A C 1
ATOM 782 O O . GLY A 1 96 ? -14.305 7.238 14.268 1.00 72.81 96 GLY A O 1
ATOM 783 N N . ILE A 1 97 ? -12.673 5.758 13.846 1.00 74.38 97 ILE A N 1
ATOM 784 C CA . ILE A 1 97 ? -11.621 6.772 13.631 1.00 74.38 97 ILE A CA 1
ATOM 785 C C . ILE A 1 97 ? -11.829 7.497 12.296 1.00 74.38 97 ILE A C 1
ATOM 787 O O . ILE A 1 97 ? -11.635 8.709 12.206 1.00 74.38 97 ILE A O 1
ATOM 791 N N . LEU A 1 98 ? -12.227 6.763 11.253 1.00 75.38 98 LEU A N 1
ATOM 792 C CA . LEU A 1 98 ? -12.583 7.340 9.959 1.00 75.38 98 LEU A CA 1
ATOM 793 C C . LEU A 1 98 ? -14.101 7.373 9.792 1.00 75.38 98 LEU A C 1
ATOM 795 O O . LEU A 1 98 ? -14.774 6.354 9.907 1.00 75.38 98 LEU A O 1
ATOM 799 N N . THR A 1 99 ? -14.638 8.544 9.457 1.00 77.75 99 THR A N 1
ATOM 800 C CA . THR A 1 99 ? -16.034 8.716 9.039 1.00 77.75 99 THR A CA 1
ATOM 801 C C . THR A 1 99 ? -16.111 8.991 7.537 1.00 77.75 99 THR A C 1
ATOM 803 O O . THR A 1 99 ? -15.177 9.531 6.935 1.00 77.75 99 THR A O 1
ATOM 806 N N . ALA A 1 100 ? -17.239 8.645 6.907 1.00 75.19 100 ALA A N 1
ATOM 807 C CA . ALA A 1 100 ? -17.456 8.896 5.478 1.00 75.19 100 ALA A CA 1
ATOM 808 C C . ALA A 1 100 ? -17.285 10.388 5.116 1.00 75.19 100 ALA A C 1
ATOM 810 O O . ALA A 1 100 ? -16.699 10.718 4.085 1.00 75.19 100 ALA A O 1
ATOM 811 N N . GLU A 1 101 ? -17.716 11.292 6.000 1.00 78.31 101 GLU A N 1
ATOM 812 C CA . GLU A 1 101 ? -17.538 12.740 5.848 1.00 78.31 101 GLU A CA 1
ATOM 813 C C . GLU A 1 101 ? -16.061 13.160 5.886 1.00 78.31 101 GLU A C 1
ATOM 815 O O . GLU A 1 101 ? -15.628 13.994 5.084 1.00 78.31 101 GLU A O 1
ATOM 820 N N . PHE A 1 102 ? -15.260 12.546 6.764 1.00 79.00 102 PHE A N 1
ATOM 821 C CA . PHE A 1 102 ? -13.821 12.797 6.843 1.00 79.00 102 PHE A CA 1
ATOM 822 C C . PHE A 1 102 ? -13.101 12.351 5.563 1.00 79.00 102 PHE A C 1
ATOM 824 O O . PHE A 1 102 ? -12.291 13.101 5.011 1.00 79.00 102 PHE A O 1
ATOM 831 N N . LEU A 1 103 ? -13.463 11.179 5.027 1.00 78.50 103 LEU A N 1
ATOM 832 C CA . LEU A 1 103 ? -12.947 10.673 3.751 1.00 78.50 103 LEU A CA 1
ATOM 833 C C . LEU A 1 103 ? -13.290 11.598 2.577 1.00 78.50 103 LEU A C 1
ATOM 835 O O . LEU A 1 103 ? -12.449 11.804 1.707 1.00 78.50 103 LEU A O 1
ATOM 839 N N . ILE A 1 104 ? -14.488 12.193 2.549 1.00 78.81 104 ILE A N 1
ATOM 840 C CA . ILE A 1 104 ? -14.881 13.165 1.512 1.00 78.81 104 ILE A CA 1
ATOM 841 C C . ILE A 1 104 ? -14.055 14.451 1.628 1.00 78.81 104 ILE A C 1
ATOM 843 O O . ILE A 1 104 ? -13.550 14.955 0.622 1.00 78.81 104 ILE A O 1
ATOM 847 N N . LYS A 1 105 ? -13.863 14.959 2.849 1.00 80.81 105 LYS A N 1
ATOM 848 C CA . LYS A 1 105 ? -13.108 16.194 3.104 1.00 80.81 105 LYS A CA 1
ATOM 849 C C . LYS A 1 105 ? -11.623 16.053 2.761 1.00 80.81 105 LYS A C 1
ATOM 851 O O . LYS A 1 105 ? -11.004 17.028 2.326 1.00 80.81 105 LYS A O 1
ATOM 856 N N . ILE A 1 106 ? -11.060 14.851 2.913 1.00 82.19 106 ILE A N 1
ATOM 857 C CA . ILE A 1 106 ? -9.642 14.594 2.648 1.00 82.19 106 ILE A CA 1
ATOM 858 C C . ILE A 1 106 ? -9.322 14.306 1.174 1.00 82.19 106 ILE A C 1
ATOM 860 O O . ILE A 1 106 ? -8.15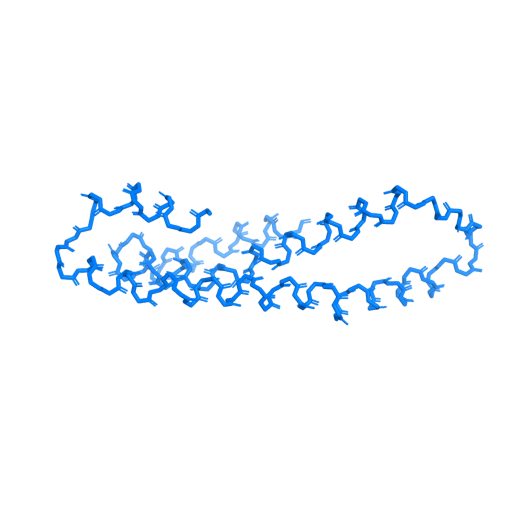5 14.393 0.797 1.00 82.19 106 ILE A O 1
ATOM 864 N N . ARG A 1 107 ? -10.328 14.061 0.311 1.00 79.25 107 ARG A N 1
ATOM 865 C CA . ARG A 1 107 ? -10.124 13.754 -1.125 1.00 79.25 107 ARG A CA 1
ATOM 866 C C . ARG A 1 107 ? -9.209 14.757 -1.821 1.00 79.25 107 ARG A C 1
ATOM 868 O O . ARG A 1 107 ? -8.319 14.357 -2.558 1.00 79.25 107 ARG A O 1
ATOM 875 N N . ARG A 1 108 ? -9.384 16.053 -1.542 1.00 79.94 108 ARG A N 1
ATOM 876 C CA . ARG A 1 108 ? -8.553 17.121 -2.125 1.00 79.94 108 ARG A CA 1
ATOM 877 C C . ARG A 1 108 ? -7.069 16.996 -1.766 1.00 79.94 108 ARG A C 1
ATOM 879 O O . ARG A 1 108 ? -6.232 17.291 -2.603 1.00 79.94 108 ARG A O 1
ATOM 886 N N . TYR A 1 109 ? -6.748 16.533 -0.557 1.00 80.00 109 TYR A N 1
ATOM 887 C CA . TYR A 1 109 ? -5.365 16.303 -0.135 1.00 80.00 109 TYR A CA 1
ATOM 888 C C . TYR A 1 109 ? -4.827 14.987 -0.694 1.00 80.00 109 TYR A C 1
ATOM 890 O O . TYR A 1 109 ? -3.670 14.934 -1.086 1.00 80.00 109 TYR A O 1
ATOM 898 N N . ALA A 1 110 ? -5.667 13.951 -0.793 1.00 75.69 110 ALA A N 1
ATOM 899 C CA . ALA A 1 110 ? -5.288 12.682 -1.411 1.00 75.69 110 ALA A CA 1
ATOM 900 C C . ALA A 1 110 ? -4.919 12.853 -2.895 1.00 75.69 110 ALA A C 1
ATOM 902 O O . ALA A 1 110 ? -3.946 12.258 -3.343 1.00 75.69 110 ALA A O 1
ATOM 903 N N . TYR A 1 111 ? -5.634 13.710 -3.634 1.00 80.31 111 TYR A N 1
ATOM 904 C CA . TYR A 1 111 ? -5.265 14.045 -5.013 1.00 80.31 111 TYR A CA 1
ATOM 905 C C . TYR A 1 111 ? -3.911 14.752 -5.104 1.00 80.31 111 TYR A C 1
ATOM 907 O O . TYR A 1 111 ? -3.118 14.405 -5.967 1.00 80.31 111 TYR A O 1
ATOM 915 N N . VAL A 1 112 ? -3.629 15.698 -4.203 1.00 79.56 112 VAL A N 1
ATOM 916 C CA . VAL A 1 112 ? -2.340 16.414 -4.168 1.00 79.56 112 VAL A CA 1
ATOM 917 C C . VAL A 1 112 ? -1.193 15.513 -3.710 1.00 79.56 112 VAL A C 1
ATOM 919 O O . VAL A 1 112 ? -0.066 15.742 -4.104 1.00 79.56 112 VAL A O 1
ATOM 922 N N . ALA A 1 113 ? -1.457 14.502 -2.882 1.00 76.62 113 ALA A N 1
ATOM 923 C CA . ALA A 1 113 ? -0.437 13.540 -2.469 1.00 76.62 113 ALA A CA 1
ATOM 924 C C . ALA A 1 113 ? -0.135 12.480 -3.544 1.00 76.62 113 ALA A C 1
ATOM 926 O O . ALA A 1 113 ? 0.918 11.850 -3.493 1.00 76.62 113 ALA A O 1
ATOM 927 N N . LEU A 1 114 ? -1.077 12.237 -4.463 1.00 72.00 114 LEU A N 1
ATOM 928 C CA . LEU A 1 114 ? -0.928 11.279 -5.561 1.00 72.00 114 LEU A CA 1
ATOM 929 C C . LEU A 1 114 ? -0.266 11.905 -6.802 1.00 72.00 114 LEU A C 1
ATOM 931 O O . LEU A 1 114 ? 0.336 11.174 -7.587 1.00 72.00 114 LEU A O 1
ATOM 935 N N . ILE A 1 115 ? -0.407 13.223 -6.974 1.00 61.78 115 ILE A N 1
ATOM 936 C CA . ILE A 1 115 ? 0.230 14.046 -8.017 1.00 61.78 115 ILE A CA 1
ATOM 937 C C . ILE A 1 115 ? 1.609 14.515 -7.561 1.00 61.78 115 ILE A C 1
ATOM 939 O O . ILE A 1 115 ? 2.528 14.474 -8.407 1.00 61.78 115 ILE A O 1
#

Secondary structure (DSSP, 8-state):
-HHHHHHHHGGGS-HHHHHHHHHHHHHHHHHHHHHHHHIIIIIHHHHHHHHHHHHTTT------HHHHHHHHHHHHHHHHHHHHHHHHHHHHHHTTSS-HHHHHHHHHHHHHHH-